Protein AF-A0A3N5Y3N2-F1 (afdb_monomer_lite)

pLDDT: mean 73.01, std 18.42, range [35.38, 91.94]

Secondary structure (DSSP, 8-state):
-------PPP-----S----BTTBEEEEEEETTEEEEEEE-TT--S-GGG--EEESSHHHHHHHHHHHHHHHHHHHHT-----

Foldseek 3Di:
DDDDDPDPPDPPPVPPDLPQALQWGKDWDDDDQKIKIATHHVPDPAGDVNDIAIDSDRVRNRVVRNVVSVVVSVVVVPDDPPD

Radius of gyration: 17.19 Å; chains: 1; bounding box: 58×38×32 Å

Sequence (83 aa):
MTIFAGGTPPAERNTMTAANVAGFEIHSEARGPHWVAWISKPGEPGPHRSILLVGASKDEAEAKAREWASRTAEDQAGRPLSS

Structure (mmCIF, N/CA/C/O backbone):
data_AF-A0A3N5Y3N2-F1
#
_entry.id   AF-A0A3N5Y3N2-F1
#
loop_
_atom_site.group_PDB
_atom_site.id
_atom_site.type_symbol
_atom_site.label_atom_id
_atom_site.label_alt_id
_atom_site.label_comp_id
_atom_site.label_asym_id
_atom_site.label_entity_id
_atom_site.label_seq_id
_atom_site.pdbx_PDB_ins_code
_atom_site.Cartn_x
_atom_site.Cartn_y
_atom_site.Cartn_z
_atom_site.occupancy
_atom_site.B_iso_or_equiv
_atom_site.auth_seq_id
_atom_site.auth_comp_id
_atom_site.auth_asym_id
_atom_site.auth_atom_id
_atom_site.pdbx_PDB_model_num
ATOM 1 N N . MET A 1 1 ? -34.303 25.359 -16.463 1.00 40.72 1 MET A N 1
ATOM 2 C CA . MET A 1 1 ? -33.831 24.742 -17.720 1.00 40.72 1 MET A CA 1
ATOM 3 C C . MET A 1 1 ? -32.431 25.280 -17.968 1.00 40.72 1 MET A C 1
ATOM 5 O O . MET A 1 1 ? -32.298 26.343 -18.558 1.00 40.72 1 MET A O 1
ATOM 9 N N . THR A 1 2 ? -31.407 24.636 -17.407 1.00 40.06 2 THR A N 1
ATOM 10 C CA . THR A 1 2 ? -30.035 25.163 -17.442 1.00 40.06 2 THR A CA 1
ATOM 11 C C . THR A 1 2 ? -29.171 24.238 -18.284 1.00 40.06 2 THR A C 1
ATOM 13 O O . THR A 1 2 ? -28.907 23.098 -17.923 1.00 40.06 2 THR A O 1
ATOM 16 N N . ILE A 1 3 ? -28.828 24.770 -19.449 1.00 43.97 3 ILE A N 1
ATOM 17 C CA . ILE A 1 3 ? -27.783 24.388 -20.395 1.00 43.97 3 ILE A CA 1
ATOM 18 C C . ILE A 1 3 ? -26.534 23.783 -19.726 1.00 43.97 3 ILE A C 1
ATOM 20 O O . ILE A 1 3 ? -25.858 24.437 -18.936 1.00 43.97 3 ILE A O 1
ATOM 24 N N 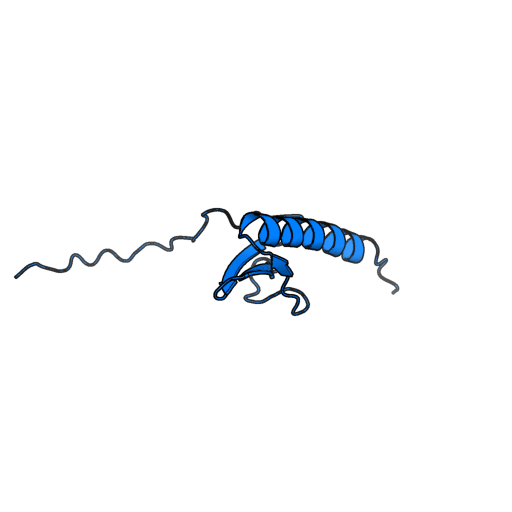. PHE A 1 4 ? -26.221 22.536 -20.095 1.00 35.38 4 PHE A N 1
ATOM 25 C CA . PHE A 1 4 ? -24.942 21.880 -19.829 1.00 35.38 4 PHE A CA 1
ATOM 26 C C . PHE A 1 4 ? -23.877 22.496 -20.743 1.00 35.38 4 PHE A C 1
ATOM 28 O O . PHE A 1 4 ? -23.871 22.261 -21.951 1.00 35.38 4 PHE A O 1
ATOM 35 N N . ALA A 1 5 ? -22.985 23.305 -20.173 1.00 45.34 5 ALA A N 1
ATOM 36 C CA . ALA A 1 5 ? -21.766 23.720 -20.848 1.00 45.34 5 ALA A CA 1
ATOM 37 C C . ALA A 1 5 ? -20.854 22.493 -20.990 1.00 45.34 5 ALA A C 1
ATOM 39 O O . ALA A 1 5 ? -20.289 22.006 -20.012 1.00 45.34 5 ALA A O 1
ATOM 40 N N . GLY A 1 6 ? -20.743 21.980 -22.216 1.00 44.94 6 GLY A N 1
ATOM 41 C CA . GLY A 1 6 ? -19.749 20.987 -22.603 1.00 44.94 6 GLY A CA 1
ATOM 42 C C . GLY A 1 6 ? -18.348 21.589 -22.564 1.00 44.94 6 GLY A C 1
ATOM 43 O O . GLY A 1 6 ? -17.804 21.968 -23.595 1.00 44.94 6 GLY A O 1
ATOM 44 N N . GLY A 1 7 ? -17.771 21.683 -21.369 1.00 35.69 7 GLY A N 1
ATOM 45 C CA . GLY A 1 7 ? -16.329 21.647 -21.201 1.00 35.69 7 GLY A CA 1
ATOM 46 C C . GLY A 1 7 ? -15.936 20.181 -21.135 1.00 35.69 7 GLY A C 1
ATOM 47 O O . GLY A 1 7 ? -16.262 19.504 -20.165 1.00 35.69 7 GLY A O 1
ATOM 48 N N . THR A 1 8 ? -15.264 19.663 -22.161 1.00 52.91 8 THR A N 1
ATOM 49 C CA . THR A 1 8 ? -14.429 18.474 -21.971 1.00 52.91 8 THR A CA 1
ATOM 50 C C . THR A 1 8 ? -13.558 18.745 -20.746 1.00 52.91 8 THR A C 1
ATOM 52 O O . THR A 1 8 ? -12.837 19.752 -20.784 1.00 52.91 8 THR A O 1
ATOM 55 N N . PRO A 1 9 ? -13.595 17.932 -19.673 1.00 51.69 9 PRO A N 1
ATOM 56 C CA . PRO A 1 9 ? -12.525 18.020 -18.703 1.00 51.69 9 PRO A CA 1
ATOM 57 C C . PRO A 1 9 ? -11.250 17.773 -19.519 1.00 51.69 9 PRO A C 1
ATOM 59 O O . PRO A 1 9 ? -11.180 16.768 -20.241 1.00 51.69 9 PRO A O 1
ATOM 62 N N . PRO A 1 10 ? -10.267 18.693 -19.521 1.00 41.88 10 PRO A N 1
ATOM 63 C CA . PRO A 1 10 ? -8.954 18.305 -19.995 1.00 41.88 10 PRO A CA 1
ATOM 64 C C . PRO A 1 10 ? -8.567 17.077 -19.177 1.00 41.88 10 PRO A C 1
ATOM 66 O O . PRO A 1 10 ? -9.074 16.883 -18.076 1.00 41.88 10 PRO A O 1
ATOM 69 N N . ALA A 1 11 ? -7.694 16.238 -19.708 1.00 44.34 11 ALA A N 1
ATOM 70 C CA . ALA A 1 11 ? -7.016 15.250 -18.898 1.00 44.34 11 ALA A CA 1
ATOM 71 C C . ALA A 1 11 ? -6.380 15.946 -17.674 1.00 44.34 11 ALA A C 1
ATOM 73 O O . ALA A 1 11 ? -5.235 16.388 -17.710 1.00 44.34 11 ALA A O 1
ATOM 74 N N . GLU A 1 12 ? -7.139 16.050 -16.589 1.00 43.12 12 GLU A N 1
ATOM 75 C CA . GLU A 1 12 ? -6.684 15.898 -15.231 1.00 43.12 12 GLU A CA 1
ATOM 76 C C . GLU A 1 12 ? -6.232 14.428 -15.231 1.00 43.12 12 GLU A C 1
ATOM 78 O O . GLU A 1 12 ? -6.958 13.514 -14.869 1.00 43.12 12 GLU A O 1
ATOM 83 N N . ARG A 1 13 ? -5.062 14.073 -15.790 1.00 44.28 13 ARG A N 1
ATOM 84 C CA . ARG A 1 13 ? -3.795 14.266 -15.078 1.00 44.28 13 ARG A CA 1
ATOM 85 C C . ARG A 1 13 ? -4.119 14.485 -13.616 1.00 44.28 13 ARG A C 1
ATOM 87 O O . ARG A 1 13 ? -4.012 15.589 -13.098 1.00 44.28 13 ARG A O 1
ATOM 94 N N . ASN A 1 14 ? -4.587 13.416 -12.987 1.00 42.25 14 ASN A N 1
ATOM 95 C CA . ASN A 1 14 ? -4.677 13.302 -11.551 1.00 42.25 14 ASN A CA 1
ATOM 96 C C . ASN A 1 14 ? -3.235 13.234 -11.014 1.00 42.25 14 ASN A C 1
ATOM 98 O O . ASN A 1 14 ? -2.777 12.242 -10.467 1.00 42.25 14 ASN A O 1
ATOM 102 N N . THR A 1 15 ? -2.472 14.296 -11.273 1.00 43.16 15 THR A N 1
ATOM 103 C CA . THR A 1 15 ? -1.187 14.634 -10.683 1.00 43.16 15 THR A CA 1
ATOM 104 C C . THR A 1 15 ? -1.474 15.410 -9.407 1.00 43.16 15 THR A C 1
ATOM 106 O O . THR A 1 15 ? -1.030 16.541 -9.238 1.00 43.16 15 THR A O 1
ATOM 109 N N . MET A 1 16 ? -2.253 14.815 -8.510 1.00 38.94 16 MET A N 1
ATOM 110 C CA . MET A 1 16 ? -2.306 15.230 -7.116 1.00 38.94 16 MET A CA 1
ATOM 111 C C . MET A 1 16 ? -1.696 14.102 -6.293 1.00 38.94 16 MET A C 1
ATOM 113 O O . MET A 1 16 ? -2.365 13.296 -5.658 1.00 38.94 16 MET A O 1
ATOM 117 N N . THR A 1 17 ? -0.362 14.078 -6.355 1.00 46.16 17 THR A N 1
ATOM 118 C CA . THR A 1 17 ? 0.505 13.432 -5.366 1.00 46.16 17 THR A CA 1
ATOM 119 C C . THR A 1 17 ? 0.551 11.903 -5.404 1.00 46.16 17 THR A C 1
ATOM 121 O O . THR A 1 17 ? 0.641 11.271 -4.355 1.00 46.16 17 THR A O 1
ATOM 124 N N . ALA A 1 18 ? 0.606 11.282 -6.588 1.00 52.72 18 ALA A N 1
ATOM 125 C CA . ALA A 1 18 ? 1.303 9.999 -6.673 1.00 52.72 18 ALA A CA 1
ATOM 126 C C . ALA A 1 18 ? 2.767 10.288 -6.314 1.00 52.72 18 ALA A C 1
ATOM 128 O O . ALA A 1 18 ? 3.531 10.804 -7.130 1.00 52.72 18 ALA A O 1
ATOM 129 N N . ALA A 1 19 ? 3.122 10.101 -5.042 1.00 59.31 19 ALA A N 1
ATOM 130 C CA . ALA A 1 19 ? 4.478 10.294 -4.564 1.00 59.31 19 ALA A CA 1
ATOM 131 C C . ALA A 1 19 ? 5.367 9.333 -5.358 1.00 59.31 19 ALA A C 1
ATOM 133 O O . ALA A 1 19 ? 5.339 8.130 -5.117 1.00 59.31 19 ALA A O 1
ATOM 134 N N . ASN A 1 20 ? 6.081 9.846 -6.361 1.00 66.31 20 ASN A N 1
ATOM 135 C CA . ASN A 1 20 ? 6.955 9.018 -7.169 1.00 66.31 20 ASN A CA 1
ATOM 136 C C . ASN A 1 20 ? 8.196 8.706 -6.334 1.00 66.31 20 ASN A C 1
ATOM 138 O O . ASN A 1 20 ? 8.948 9.614 -5.976 1.00 66.31 20 ASN A O 1
ATOM 142 N N . VAL A 1 21 ? 8.379 7.439 -5.975 1.00 74.88 21 VAL A N 1
ATOM 143 C CA . VAL A 1 21 ? 9.529 6.993 -5.186 1.00 74.88 21 VAL A CA 1
ATOM 144 C C . VAL A 1 21 ? 10.286 5.959 -5.989 1.00 74.88 21 VAL A C 1
ATOM 146 O O . VAL A 1 21 ? 9.719 4.961 -6.421 1.00 74.88 21 VAL A O 1
ATOM 149 N N . ALA A 1 22 ? 11.574 6.231 -6.208 1.00 75.50 22 ALA A N 1
ATOM 150 C CA . ALA A 1 22 ? 12.489 5.352 -6.928 1.00 75.50 22 ALA A CA 1
ATOM 151 C C . ALA A 1 22 ? 11.974 4.900 -8.316 1.00 75.50 22 ALA A C 1
ATOM 153 O O . ALA A 1 22 ? 12.247 3.785 -8.753 1.00 75.50 22 ALA A O 1
ATOM 154 N N . GLY A 1 23 ? 11.222 5.765 -9.011 1.00 81.81 23 GLY A N 1
ATOM 155 C CA . GLY A 1 23 ? 10.664 5.474 -10.334 1.00 81.81 23 GLY A CA 1
ATOM 156 C C . GLY A 1 23 ? 9.344 4.698 -10.323 1.00 81.81 23 GLY A C 1
ATOM 157 O O . GLY A 1 23 ? 8.899 4.286 -11.390 1.00 81.81 23 GLY A O 1
ATOM 158 N N . PHE A 1 24 ? 8.706 4.521 -9.164 1.00 85.88 24 PHE A N 1
ATOM 159 C CA . PHE A 1 24 ? 7.382 3.911 -9.025 1.00 85.88 24 PHE A CA 1
ATOM 160 C C . PHE A 1 24 ? 6.333 4.944 -8.607 1.00 85.88 24 PHE A C 1
ATOM 162 O O . PHE A 1 24 ? 6.631 5.858 -7.838 1.00 85.88 24 PHE A O 1
ATOM 169 N N . GLU A 1 25 ? 5.099 4.788 -9.079 1.00 87.62 25 GLU A N 1
ATOM 170 C CA . GLU A 1 25 ? 3.953 5.589 -8.644 1.00 87.62 25 GLU A CA 1
ATOM 171 C C . GLU A 1 25 ? 3.302 4.941 -7.419 1.00 87.62 25 GLU A C 1
ATOM 173 O O . GLU A 1 25 ? 3.086 3.731 -7.389 1.00 87.62 25 GLU A O 1
ATOM 178 N N . ILE A 1 26 ? 2.998 5.737 -6.393 1.00 86.00 26 ILE A N 1
ATOM 179 C CA . ILE A 1 26 ? 2.327 5.253 -5.184 1.00 86.00 26 ILE A CA 1
ATOM 180 C C . ILE A 1 26 ? 0.836 5.534 -5.288 1.00 86.00 26 ILE A C 1
ATOM 182 O O . ILE A 1 26 ? 0.414 6.672 -5.494 1.00 86.00 26 ILE A O 1
ATOM 186 N N . HIS A 1 27 ? 0.052 4.487 -5.078 1.00 86.81 27 HIS A N 1
ATOM 187 C CA . HIS A 1 27 ? -1.396 4.528 -5.007 1.00 86.81 27 HIS A CA 1
ATOM 188 C C . HIS A 1 27 ? -1.852 4.148 -3.603 1.00 86.81 27 HIS A C 1
ATOM 190 O O . HIS A 1 27 ? -1.265 3.269 -2.974 1.00 86.81 27 HIS A O 1
ATOM 196 N N . SER A 1 28 ? -2.918 4.786 -3.129 1.00 87.81 28 SER A N 1
ATOM 197 C CA . SER A 1 28 ? -3.566 4.468 -1.861 1.00 87.81 28 SER A CA 1
ATOM 198 C C . SER A 1 28 ? -5.087 4.456 -2.027 1.00 87.81 28 SER A C 1
ATOM 200 O O . SER A 1 28 ? -5.659 5.288 -2.729 1.00 87.81 28 SER A O 1
ATOM 202 N N . GLU A 1 29 ? -5.752 3.494 -1.393 1.00 86.88 29 GLU A N 1
ATOM 203 C CA . GLU A 1 29 ? -7.199 3.300 -1.448 1.00 86.88 29 GLU A CA 1
ATOM 204 C C . GLU A 1 29 ? -7.742 2.911 -0.069 1.00 86.88 29 GLU A C 1
ATOM 206 O O . GLU A 1 29 ? -7.149 2.115 0.661 1.00 86.88 29 GLU A O 1
ATOM 211 N N . ALA A 1 30 ? -8.897 3.467 0.295 1.00 88.69 30 ALA A N 1
ATOM 212 C CA . ALA A 1 30 ? -9.584 3.116 1.529 1.00 88.69 30 ALA A CA 1
ATOM 213 C C . ALA A 1 30 ? -10.404 1.829 1.340 1.00 88.69 30 ALA A C 1
ATOM 215 O O . ALA A 1 30 ? -11.282 1.748 0.479 1.00 88.69 30 ALA A O 1
ATOM 216 N N . ARG A 1 31 ? -10.147 0.825 2.180 1.00 85.06 31 ARG A N 1
ATOM 217 C CA . ARG A 1 31 ? -10.842 -0.469 2.216 1.00 85.06 31 ARG A CA 1
ATOM 218 C C . ARG A 1 31 ? -11.497 -0.647 3.586 1.00 85.06 31 ARG A C 1
ATOM 220 O O . ARG A 1 31 ? -10.984 -1.335 4.467 1.00 85.06 31 ARG A O 1
ATOM 227 N N . GLY A 1 32 ? -12.658 -0.014 3.757 1.00 84.50 32 GLY A N 1
ATOM 228 C CA . GLY A 1 32 ? -13.421 -0.059 5.006 1.00 84.50 32 GLY A CA 1
ATOM 229 C C . GLY A 1 32 ? -12.638 0.569 6.170 1.00 84.50 32 GLY A C 1
ATOM 230 O O . GLY A 1 32 ? -12.302 1.747 6.073 1.00 84.50 32 GLY A O 1
ATOM 231 N N . PRO A 1 33 ? -12.340 -0.173 7.257 1.00 86.69 33 PRO A N 1
ATOM 232 C CA . PRO A 1 33 ? -11.568 0.344 8.391 1.00 86.69 33 PRO A CA 1
ATOM 233 C C . PRO A 1 33 ? -10.053 0.400 8.135 1.00 86.69 33 PRO A C 1
ATOM 235 O O . PRO A 1 33 ? -9.314 0.874 8.991 1.00 86.69 33 PRO A O 1
ATOM 238 N N . HIS A 1 34 ? -9.579 -0.109 6.995 1.00 88.25 34 HIS A N 1
ATOM 239 C CA . HIS A 1 34 ? -8.160 -0.166 6.663 1.00 88.25 34 HIS A CA 1
ATOM 240 C C . HIS A 1 34 ? -7.845 0.661 5.424 1.00 88.25 34 HIS A C 1
ATOM 242 O O . HIS A 1 34 ? -8.685 0.864 4.547 1.00 88.25 34 HIS A O 1
ATOM 248 N N . TRP A 1 35 ? -6.593 1.083 5.329 1.00 91.94 35 TRP A N 1
ATOM 249 C CA . TRP A 1 35 ? -6.035 1.686 4.132 1.00 91.94 35 TRP A CA 1
ATOM 250 C C . TRP A 1 35 ? -5.118 0.691 3.453 1.00 91.94 35 TRP A C 1
ATOM 252 O O . TRP A 1 35 ? -4.329 0.015 4.109 1.00 91.94 35 TRP A O 1
ATOM 262 N N . VAL A 1 36 ? -5.219 0.601 2.135 1.00 90.69 36 VAL A N 1
ATOM 263 C CA . VAL A 1 36 ? -4.294 -0.176 1.321 1.00 90.69 36 VAL A CA 1
ATOM 264 C C . VAL A 1 36 ? -3.506 0.769 0.433 1.00 90.69 36 VAL A C 1
ATOM 266 O O . VAL A 1 36 ? -4.041 1.756 -0.060 1.00 90.69 36 VAL A O 1
ATOM 269 N N . ALA A 1 37 ? -2.233 0.477 0.229 1.00 91.12 37 ALA A N 1
ATOM 270 C CA . ALA A 1 37 ? -1.374 1.199 -0.683 1.00 91.12 37 ALA A CA 1
ATOM 271 C C . ALA A 1 37 ? -0.544 0.220 -1.502 1.00 91.12 37 ALA A C 1
ATOM 273 O O . ALA A 1 37 ? -0.200 -0.870 -1.049 1.00 91.12 37 ALA A O 1
ATOM 274 N N . TRP A 1 38 ? -0.229 0.599 -2.728 1.00 90.62 38 TRP A N 1
ATOM 275 C CA . TRP A 1 38 ? 0.609 -0.190 -3.614 1.00 90.62 38 TRP A CA 1
ATOM 276 C C . TRP A 1 38 ? 1.452 0.721 -4.481 1.00 90.62 38 TRP A C 1
ATOM 278 O O . TRP A 1 38 ? 1.145 1.897 -4.669 1.00 90.62 38 TRP A O 1
ATOM 288 N N . ILE A 1 39 ? 2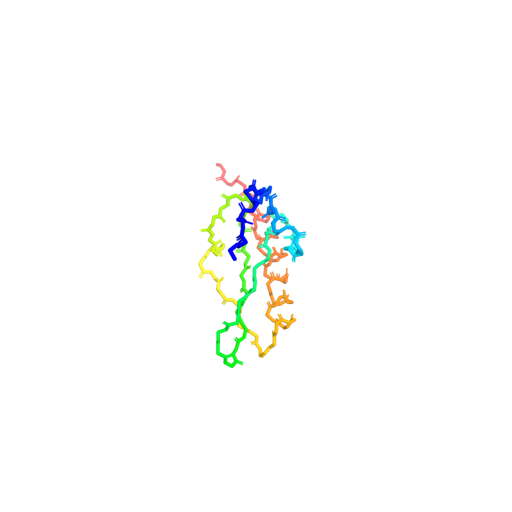.527 0.153 -5.008 1.00 90.00 39 ILE A N 1
ATOM 289 C CA . ILE A 1 39 ? 3.388 0.828 -5.970 1.00 90.00 39 ILE A CA 1
ATOM 290 C C . ILE A 1 39 ? 3.063 0.281 -7.359 1.00 90.00 39 ILE A C 1
ATOM 292 O O . ILE A 1 39 ? 2.778 -0.908 -7.485 1.00 90.00 39 ILE A O 1
ATOM 296 N N . SER A 1 40 ? 3.113 1.104 -8.393 1.00 88.12 40 SER A N 1
ATOM 297 C CA . SER A 1 40 ? 2.976 0.696 -9.792 1.00 88.12 40 SER A CA 1
ATOM 298 C C . SER A 1 40 ? 4.148 1.245 -10.602 1.00 88.12 40 SER A C 1
ATOM 300 O O . SER A 1 40 ? 4.843 2.176 -10.181 1.00 88.12 40 SER A O 1
ATOM 302 N N . LYS A 1 41 ? 4.432 0.630 -11.752 1.00 83.75 41 LYS A N 1
ATOM 303 C CA . LYS A 1 41 ? 5.388 1.210 -12.699 1.00 83.75 41 LYS A CA 1
ATOM 304 C C . LYS A 1 41 ? 4.688 2.307 -13.505 1.00 83.75 41 LYS A C 1
ATOM 306 O O . LYS A 1 41 ? 3.527 2.120 -13.863 1.00 83.75 41 LYS A O 1
ATOM 311 N N . PRO A 1 42 ? 5.389 3.397 -13.859 1.00 76.25 42 PRO A N 1
ATOM 312 C CA . PRO A 1 42 ? 4.821 4.448 -14.688 1.00 76.25 42 PRO A CA 1
ATOM 313 C C . PRO A 1 42 ? 4.344 3.866 -16.019 1.00 76.25 42 PRO A C 1
ATOM 315 O O . PRO A 1 42 ? 5.132 3.306 -16.782 1.00 76.25 42 PRO A O 1
ATOM 318 N N . GLY A 1 43 ? 3.041 3.981 -16.272 1.00 73.50 43 GLY A N 1
ATOM 319 C CA . GLY A 1 43 ? 2.386 3.433 -17.463 1.00 73.50 43 GLY A CA 1
ATOM 320 C C . GLY A 1 43 ? 1.866 1.995 -17.339 1.00 73.50 43 GLY A C 1
ATOM 321 O O . GLY A 1 43 ? 1.277 1.501 -18.298 1.00 73.50 43 GLY A O 1
ATOM 322 N N . GLU A 1 44 ? 2.023 1.332 -16.188 1.00 74.62 44 GLU A N 1
ATOM 323 C CA . GLU A 1 44 ? 1.423 0.021 -15.914 1.00 74.62 44 GLU A CA 1
ATOM 324 C C . GLU A 1 44 ? 0.266 0.161 -14.910 1.00 74.62 44 GLU A C 1
ATOM 326 O O . GLU A 1 44 ? 0.490 0.515 -13.749 1.00 74.62 44 GLU A O 1
ATOM 331 N N . PRO A 1 45 ? -0.984 -0.128 -15.314 1.00 64.50 45 PRO A N 1
ATOM 332 C CA . PRO A 1 45 ? -2.115 -0.100 -14.401 1.00 64.50 45 PRO A CA 1
ATOM 333 C C . PRO A 1 45 ? -2.120 -1.379 -13.555 1.00 64.50 45 PRO A C 1
ATOM 335 O O . PRO A 1 45 ? -2.790 -2.357 -13.882 1.00 64.50 45 PRO A O 1
ATOM 338 N N . GLY A 1 46 ? -1.356 -1.392 -12.463 1.00 73.38 46 GLY A N 1
ATOM 339 C CA . GLY A 1 46 ? -1.390 -2.512 -11.529 1.00 73.38 46 GLY A CA 1
ATOM 340 C C . GLY A 1 46 ? -0.383 -2.434 -10.382 1.00 73.38 46 GLY A C 1
ATOM 341 O O . GLY A 1 46 ? 0.629 -1.738 -10.477 1.00 73.38 46 GLY A O 1
ATOM 342 N N . PRO A 1 47 ? -0.646 -3.155 -9.279 1.00 81.50 47 PRO A N 1
ATOM 343 C CA . PRO A 1 47 ? 0.319 -3.318 -8.204 1.00 81.50 47 PRO A CA 1
ATOM 344 C C . PRO A 1 47 ? 1.555 -4.061 -8.711 1.00 81.50 47 PRO A C 1
ATOM 346 O O . PRO A 1 47 ? 1.478 -5.191 -9.200 1.00 81.50 47 PRO A O 1
ATOM 349 N N . HIS A 1 48 ? 2.721 -3.449 -8.542 1.00 79.62 48 HIS A N 1
ATOM 350 C CA . HIS A 1 48 ? 3.993 -4.061 -8.867 1.00 79.62 48 HIS A CA 1
ATOM 351 C C . HIS A 1 48 ? 4.161 -5.344 -8.048 1.00 79.62 48 HIS A C 1
ATOM 353 O O . HIS A 1 48 ? 4.065 -5.327 -6.818 1.00 79.62 48 HIS A O 1
ATOM 359 N N . ARG A 1 49 ? 4.404 -6.466 -8.737 1.00 78.81 49 ARG A N 1
ATOM 360 C CA . ARG A 1 49 ? 4.487 -7.814 -8.139 1.00 78.81 49 ARG A CA 1
ATOM 361 C C . ARG A 1 49 ? 3.205 -8.271 -7.421 1.00 78.81 49 ARG A C 1
ATOM 363 O O . ARG A 1 49 ? 3.268 -9.214 -6.640 1.00 78.81 49 ARG A O 1
ATOM 370 N N . SER A 1 50 ? 2.058 -7.639 -7.682 1.00 83.94 50 SER A N 1
ATOM 371 C CA . SER A 1 50 ? 0.774 -7.960 -7.040 1.00 83.94 50 SER A CA 1
ATOM 372 C C . SER A 1 50 ? 0.770 -7.799 -5.514 1.00 83.94 50 SER A C 1
ATOM 374 O O . SER A 1 50 ? 0.066 -8.524 -4.813 1.00 83.94 50 SER A O 1
ATOM 376 N N . ILE A 1 51 ? 1.555 -6.853 -4.987 1.00 84.12 51 ILE A N 1
ATOM 377 C CA . ILE A 1 51 ? 1.671 -6.606 -3.544 1.00 84.12 51 ILE A CA 1
ATOM 378 C C . ILE A 1 51 ? 0.824 -5.399 -3.134 1.00 84.12 51 ILE A C 1
ATOM 380 O O . ILE A 1 51 ? 0.949 -4.312 -3.695 1.00 84.12 51 ILE A O 1
ATOM 384 N N . LEU A 1 52 ? -0.017 -5.611 -2.120 1.00 88.25 52 LEU A N 1
ATOM 385 C CA . LEU A 1 52 ? -0.842 -4.599 -1.462 1.00 88.25 52 LEU A CA 1
ATOM 386 C C . LEU A 1 52 ? -0.366 -4.451 -0.014 1.00 88.25 52 LEU A C 1
ATOM 388 O O . LEU A 1 52 ? -0.252 -5.437 0.714 1.00 88.25 52 LEU A O 1
ATOM 392 N N . LEU A 1 53 ? -0.094 -3.222 0.406 1.00 89.00 53 LEU A N 1
ATOM 393 C CA . LEU A 1 53 ? 0.406 -2.886 1.736 1.00 89.00 53 LEU A CA 1
ATOM 394 C C . LEU A 1 53 ? -0.723 -2.280 2.552 1.00 89.00 53 LEU A C 1
ATOM 396 O O . LEU A 1 53 ? -1.343 -1.314 2.125 1.00 89.00 53 LEU A O 1
ATOM 400 N N . VAL A 1 54 ? -0.993 -2.846 3.726 1.00 90.00 54 VAL A N 1
ATOM 401 C CA . VAL A 1 54 ? -2.113 -2.423 4.572 1.00 90.00 54 VAL A CA 1
ATOM 402 C C . VAL A 1 54 ? -1.607 -1.566 5.736 1.00 90.00 54 VAL A C 1
ATOM 404 O O . VAL A 1 54 ? -0.633 -1.912 6.414 1.00 90.00 54 VAL A O 1
ATOM 407 N N . GLY A 1 55 ? -2.277 -0.443 5.970 1.00 88.44 55 GLY A N 1
ATOM 408 C CA . GLY A 1 55 ? -2.081 0.447 7.110 1.00 88.44 55 GLY A CA 1
ATOM 409 C C . GLY A 1 55 ? -3.399 0.706 7.835 1.00 88.44 55 GLY A C 1
ATOM 410 O O . GLY A 1 55 ? -4.480 0.608 7.246 1.00 88.44 55 GLY A O 1
ATOM 411 N N . ALA A 1 56 ? -3.315 1.056 9.118 1.00 87.31 56 ALA A N 1
ATOM 412 C CA . ALA A 1 56 ? -4.487 1.518 9.868 1.00 87.31 56 ALA A CA 1
ATOM 413 C C . ALA A 1 56 ? -4.971 2.894 9.368 1.00 87.31 56 ALA A C 1
ATOM 415 O O . ALA A 1 56 ? -6.149 3.228 9.469 1.00 87.31 56 ALA A O 1
ATOM 416 N N . SER A 1 57 ? -4.059 3.662 8.767 1.00 89.50 57 SER A N 1
ATOM 417 C CA . SER A 1 57 ? -4.279 5.010 8.248 1.00 89.50 57 SER A CA 1
ATOM 418 C C . SER A 1 57 ? -3.657 5.165 6.861 1.00 89.50 57 SER A C 1
ATOM 420 O O . SER A 1 57 ? -2.727 4.436 6.510 1.00 89.50 57 SER A O 1
ATOM 422 N N . LYS A 1 58 ? -4.127 6.161 6.096 1.00 85.19 58 LYS A N 1
ATOM 423 C CA . LYS A 1 58 ? -3.594 6.494 4.765 1.00 85.19 58 LYS A CA 1
ATOM 424 C C . LYS A 1 58 ? -2.078 6.696 4.783 1.00 85.19 58 LYS A C 1
ATOM 426 O O . LYS A 1 58 ? -1.371 6.052 4.019 1.00 85.19 58 LYS A O 1
ATOM 431 N N . ASP A 1 59 ? -1.608 7.550 5.689 1.00 87.38 59 ASP A N 1
ATOM 432 C CA . ASP A 1 59 ? -0.190 7.892 5.831 1.00 87.38 59 ASP A CA 1
ATOM 433 C C . ASP A 1 59 ? 0.670 6.655 6.127 1.00 87.38 59 ASP A C 1
ATOM 435 O O . ASP A 1 59 ? 1.709 6.451 5.511 1.00 87.38 59 ASP A O 1
ATOM 439 N N . GLU A 1 60 ? 0.174 5.762 6.986 1.00 88.12 60 GLU A N 1
ATOM 440 C CA . GLU A 1 60 ? 0.870 4.529 7.357 1.00 88.12 60 GLU A CA 1
ATOM 441 C C . GLU A 1 60 ? 0.987 3.557 6.168 1.00 88.12 60 GLU A C 1
ATOM 443 O O . GLU A 1 60 ? 2.027 2.931 5.961 1.00 88.12 60 GLU A O 1
ATOM 448 N N . ALA A 1 61 ? -0.070 3.446 5.356 1.00 89.19 61 ALA A N 1
ATOM 449 C CA . ALA A 1 61 ? -0.053 2.638 4.140 1.00 89.19 61 ALA A CA 1
ATOM 45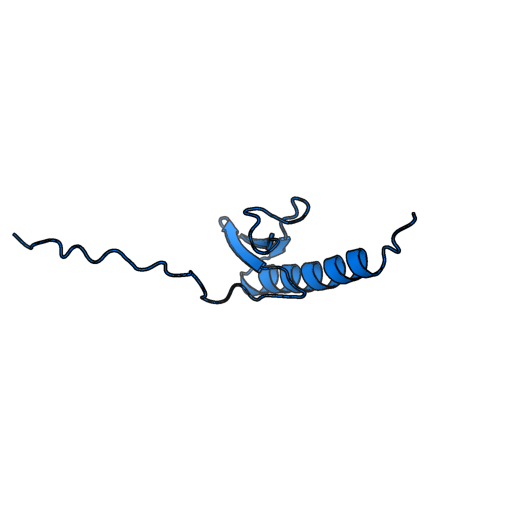0 C C . ALA A 1 61 ? 0.898 3.239 3.088 1.00 89.19 61 ALA A C 1
ATOM 452 O O . ALA A 1 61 ? 1.695 2.521 2.482 1.00 89.19 61 ALA A O 1
ATOM 453 N N . GLU A 1 62 ? 0.865 4.561 2.903 1.00 88.69 62 GLU A N 1
ATOM 454 C CA . GLU A 1 62 ? 1.750 5.269 1.975 1.00 88.69 62 GLU A CA 1
ATOM 455 C C . GLU A 1 62 ? 3.219 5.187 2.406 1.00 88.69 62 GLU A C 1
ATOM 457 O O . GLU A 1 62 ? 4.077 4.949 1.558 1.00 88.69 62 GLU A O 1
ATOM 462 N N . ALA A 1 63 ? 3.525 5.303 3.701 1.00 90.12 63 ALA A N 1
ATOM 463 C CA . ALA A 1 63 ? 4.875 5.123 4.235 1.00 90.12 63 ALA A CA 1
ATOM 464 C C . ALA A 1 63 ? 5.422 3.728 3.902 1.00 90.12 63 ALA 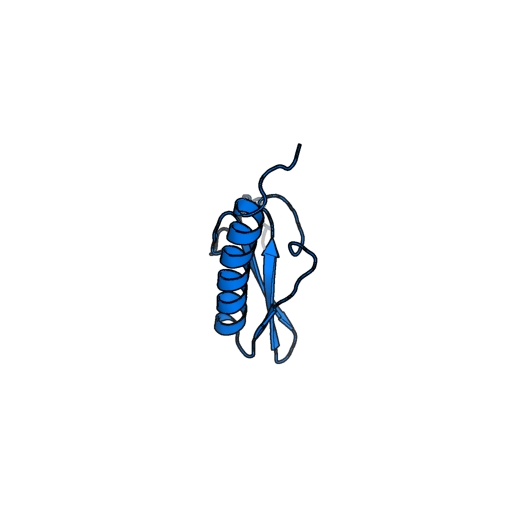A C 1
ATOM 466 O O . ALA A 1 63 ? 6.502 3.616 3.318 1.00 90.12 63 ALA A O 1
ATOM 467 N N . LYS A 1 64 ? 4.623 2.677 4.139 1.00 90.25 64 LYS A N 1
ATOM 468 C CA . LYS A 1 64 ? 4.976 1.301 3.755 1.00 90.25 64 LYS A CA 1
ATOM 469 C C . LYS A 1 64 ? 5.217 1.174 2.252 1.00 90.25 64 LYS A C 1
ATOM 471 O O . LYS A 1 64 ? 6.157 0.498 1.839 1.00 90.25 64 LYS A O 1
ATOM 476 N N . ALA A 1 65 ? 4.395 1.822 1.424 1.00 89.56 65 ALA A N 1
ATOM 477 C CA . ALA A 1 65 ? 4.566 1.812 -0.029 1.00 89.56 65 ALA A CA 1
ATOM 478 C C . ALA A 1 65 ? 5.866 2.497 -0.471 1.00 89.56 65 ALA A C 1
ATOM 480 O O . ALA A 1 65 ? 6.543 1.989 -1.364 1.00 89.56 65 ALA A O 1
ATOM 481 N N 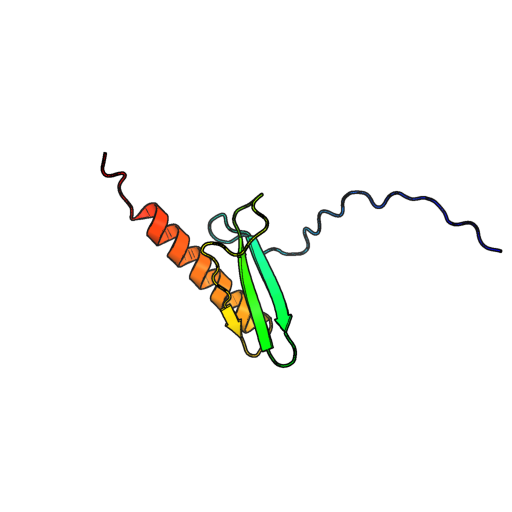. ARG A 1 66 ? 6.266 3.592 0.186 1.00 88.50 66 ARG A N 1
ATOM 482 C CA . ARG A 1 66 ? 7.556 4.259 -0.069 1.00 88.50 66 ARG A CA 1
ATOM 483 C C . ARG A 1 66 ? 8.736 3.359 0.280 1.00 88.50 66 ARG A C 1
ATOM 485 O O . ARG A 1 66 ? 9.648 3.221 -0.530 1.00 88.50 66 ARG A O 1
ATOM 492 N N . GLU A 1 67 ? 8.708 2.721 1.447 1.00 89.94 67 GLU A N 1
ATOM 493 C CA . GLU A 1 67 ? 9.756 1.776 1.856 1.00 89.94 67 GLU A CA 1
ATOM 494 C C . GLU A 1 67 ? 9.843 0.584 0.898 1.00 89.94 67 GLU A C 1
ATOM 496 O O . GLU A 1 67 ? 10.932 0.169 0.494 1.00 89.94 67 GLU A O 1
ATOM 501 N N . TRP A 1 68 ? 8.687 0.068 0.475 1.00 89.50 68 TRP A N 1
ATOM 502 C CA . TRP A 1 68 ? 8.608 -1.006 -0.505 1.00 89.50 68 TRP A CA 1
ATOM 503 C C . TRP A 1 68 ? 9.171 -0.598 -1.872 1.00 89.50 68 TRP A C 1
ATOM 505 O O . TRP A 1 68 ? 9.887 -1.389 -2.489 1.00 89.50 68 TRP A O 1
ATOM 515 N N . ALA A 1 69 ? 8.902 0.627 -2.337 1.00 87.62 69 ALA A N 1
ATOM 516 C CA . ALA A 1 69 ? 9.464 1.161 -3.578 1.00 87.62 69 ALA A CA 1
ATOM 517 C C . ALA A 1 69 ? 10.993 1.229 -3.526 1.00 87.62 69 ALA A C 1
ATOM 519 O O . ALA A 1 69 ? 11.649 0.703 -4.425 1.00 87.62 69 ALA A O 1
ATOM 520 N N . SER A 1 70 ? 11.559 1.805 -2.460 1.00 87.06 70 SER A N 1
ATOM 521 C CA . SER A 1 70 ? 13.013 1.896 -2.274 1.00 87.06 70 SER A CA 1
ATOM 522 C C . SER A 1 70 ? 13.662 0.514 -2.292 1.00 87.06 70 SER A C 1
ATOM 524 O O . SER A 1 70 ? 14.563 0.260 -3.087 1.00 87.06 70 SER A O 1
ATOM 526 N N . ARG A 1 71 ? 13.119 -0.423 -1.511 1.00 86.62 71 ARG A N 1
ATOM 527 C CA . ARG A 1 71 ? 13.636 -1.791 -1.421 1.00 86.62 71 ARG A CA 1
ATOM 528 C C . ARG A 1 71 ? 13.477 -2.577 -2.727 1.00 86.62 71 ARG A C 1
ATOM 530 O O . ARG A 1 71 ? 14.318 -3.407 -3.059 1.00 86.62 71 ARG A O 1
ATOM 537 N N . THR A 1 72 ? 12.412 -2.319 -3.487 1.00 85.25 72 THR A N 1
ATOM 538 C CA . 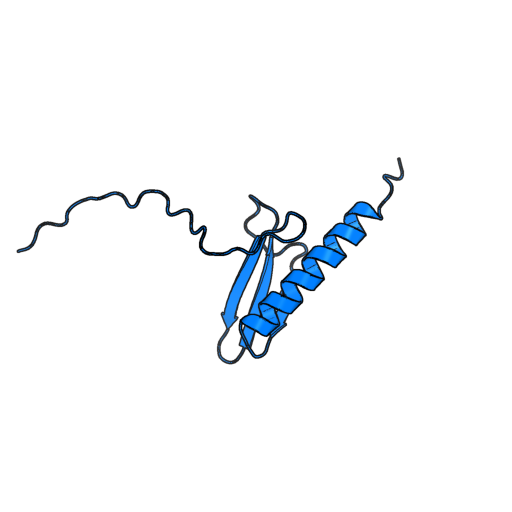THR A 1 72 ? 12.216 -2.906 -4.822 1.00 85.25 72 THR A CA 1
ATOM 539 C C . THR A 1 72 ? 13.223 -2.348 -5.823 1.00 85.25 72 THR A C 1
ATOM 541 O O . THR A 1 72 ? 13.746 -3.102 -6.641 1.00 85.25 72 THR A O 1
ATOM 544 N N . ALA A 1 73 ? 13.512 -1.048 -5.768 1.00 82.38 73 ALA A N 1
ATOM 545 C CA . ALA A 1 73 ? 14.521 -0.433 -6.620 1.00 82.38 73 ALA A CA 1
ATOM 546 C C . ALA A 1 73 ? 15.924 -0.969 -6.304 1.00 82.38 73 ALA A C 1
ATOM 548 O O . ALA A 1 73 ? 16.669 -1.284 -7.229 1.00 82.38 73 ALA A O 1
ATOM 549 N N . GLU A 1 74 ? 16.254 -1.153 -5.023 1.00 80.44 74 GLU A N 1
ATOM 550 C CA . GLU A 1 74 ? 17.500 -1.796 -4.590 1.00 80.44 74 GLU A CA 1
ATOM 551 C C . GLU A 1 74 ? 17.595 -3.252 -5.064 1.00 80.44 74 GLU A C 1
ATOM 553 O O . GLU A 1 74 ? 18.629 -3.650 -5.590 1.00 80.44 74 GLU A O 1
ATOM 558 N N . ASP A 1 75 ? 16.522 -4.042 -4.953 1.00 80.19 75 ASP A N 1
ATOM 559 C CA . ASP A 1 75 ? 16.468 -5.423 -5.463 1.00 80.19 75 ASP A CA 1
ATOM 560 C C . ASP A 1 75 ? 16.650 -5.489 -6.992 1.00 80.19 75 ASP A C 1
ATOM 562 O O . ASP A 1 75 ? 17.316 -6.390 -7.503 1.00 80.19 75 ASP A O 1
ATOM 566 N N . GLN A 1 76 ? 16.110 -4.516 -7.737 1.00 69.81 76 GLN A N 1
ATOM 567 C CA . GLN A 1 76 ? 16.336 -4.424 -9.184 1.00 69.81 76 GLN A CA 1
ATOM 568 C C . GLN A 1 76 ? 17.751 -3.951 -9.533 1.00 69.81 76 GLN A C 1
ATOM 570 O O . GLN A 1 76 ? 18.327 -4.461 -10.491 1.00 69.81 76 GLN A O 1
ATOM 575 N N . ALA A 1 77 ? 18.329 -3.025 -8.763 1.00 70.00 77 ALA A N 1
ATOM 576 C CA . ALA A 1 77 ? 19.702 -2.555 -8.953 1.00 70.00 77 ALA A CA 1
ATOM 577 C C . ALA A 1 77 ? 20.750 -3.603 -8.529 1.00 70.00 77 ALA A C 1
ATOM 579 O O . ALA A 1 77 ? 21.830 -3.676 -9.110 1.00 70.00 77 ALA A O 1
ATOM 580 N N . GLY A 1 78 ? 20.422 -4.431 -7.535 1.00 65.81 78 GLY A N 1
ATOM 581 C CA . GLY A 1 78 ? 21.260 -5.499 -6.993 1.00 65.81 78 GLY A CA 1
ATOM 582 C C . GLY A 1 78 ? 21.218 -6.807 -7.786 1.00 65.81 78 GLY A C 1
ATOM 583 O O . GLY A 1 78 ? 21.939 -7.740 -7.438 1.00 65.81 78 GLY A O 1
ATOM 584 N N . ARG A 1 79 ? 20.413 -6.897 -8.853 1.00 55.22 79 ARG A N 1
ATOM 585 C CA . ARG A 1 79 ? 20.492 -7.976 -9.845 1.00 55.22 79 ARG A CA 1
ATOM 586 C C . ARG A 1 79 ? 21.553 -7.613 -10.892 1.00 55.22 79 ARG A C 1
ATOM 588 O O . ARG A 1 79 ? 21.224 -6.899 -11.841 1.00 55.22 79 ARG A O 1
ATOM 595 N N . PRO A 1 80 ? 22.802 -8.112 -10.802 1.00 50.19 80 PRO A N 1
ATOM 596 C CA . PRO A 1 80 ? 23.647 -8.139 -11.982 1.00 50.19 80 PRO A CA 1
ATOM 597 C C . PRO A 1 80 ? 22.925 -8.979 -13.037 1.00 50.19 80 PRO A C 1
ATOM 599 O O . PRO A 1 80 ? 22.407 -10.059 -12.746 1.00 50.19 80 PRO A O 1
ATOM 602 N N . LEU A 1 81 ? 22.857 -8.452 -14.256 1.00 52.16 81 LEU A N 1
ATOM 603 C CA . LEU A 1 81 ? 22.498 -9.210 -15.445 1.00 52.16 81 LEU A CA 1
ATOM 604 C C . LEU A 1 81 ? 23.496 -10.372 -15.553 1.00 52.16 81 LEU A C 1
ATOM 606 O O . LEU A 1 81 ? 24.595 -10.206 -16.074 1.00 52.16 81 LEU A O 1
ATOM 610 N N . SER A 1 82 ? 23.157 -11.527 -14.982 1.00 49.91 82 SER A N 1
ATOM 611 C CA . SER A 1 82 ? 23.846 -12.777 -15.281 1.00 49.91 82 SER A CA 1
ATOM 612 C C . SER A 1 82 ? 23.431 -13.185 -16.691 1.00 49.91 82 SER A C 1
ATOM 614 O O . SER A 1 82 ? 22.411 -13.850 -16.872 1.00 49.91 82 SER A O 1
ATOM 616 N N . SER A 1 83 ? 24.188 -12.675 -17.663 1.00 52.50 83 SER A N 1
ATOM 617 C CA . SER A 1 83 ? 24.282 -13.192 -19.031 1.00 52.50 83 SER A CA 1
ATOM 618 C C . SER A 1 83 ? 25.165 -14.432 -19.079 1.00 52.50 83 SER A C 1
ATOM 620 O O . SER A 1 83 ? 26.114 -14.505 -18.264 1.00 52.50 83 SER A O 1
#